Protein AF-A0A7K0SL94-F1 (afdb_monomer)

Solvent-accessible surface area (backbone atoms only — not comparable to full-atom values): 4865 Å² total; per-residue (Å²): 103,34,74,53,75,49,67,44,96,84,68,83,47,77,47,79,46,78,44,59,88,45,71,65,59,51,50,51,51,68,68,33,66,68,53,44,57,54,60,75,47,44,76,82,81,38,100,70,88,84,88,84,90,81,84,83,88,76,86,87,84,87,74,78,66,53,49,65,58,86,130

pLDDT: mean 87.23, std 14.64, range [34.22, 97.56]

Foldseek 3Di:
DAWDWDADPVRQDIDIDADEPDVVRVVCCVPDPVSVVVVVCCVVPHPDDDDDDDDDPDDDDDDPDRHDDDD

Secondary structure (DSSP, 8-state):
--EEEEE-TTS--EEEEE--SSHHHHHHHHH-HHHHHHHTTGGGT-S-------------SSSPPTT----

Mean predicted aligned error: 5.27 Å

Structure (mmCIF, N/CA/C/O backbone):
data_AF-A0A7K0SL94-F1
#
_entry.id   AF-A0A7K0SL94-F1
#
loop_
_atom_site.group_PDB
_atom_site.id
_atom_site.type_symbol
_atom_site.label_atom_id
_atom_site.label_alt_id
_atom_site.label_comp_id
_atom_site.label_asym_id
_atom_site.label_entity_id
_atom_site.label_seq_id
_atom_site.pdbx_PDB_ins_code
_atom_site.Cartn_x
_atom_site.Cartn_y
_atom_site.Cartn_z
_atom_site.occupancy
_atom_site.B_iso_or_equiv
_atom_site.auth_seq_id
_atom_site.auth_comp_id
_atom_site.auth_asym_id
_atom_site.auth_atom_id
_atom_site.pdbx_PDB_model_num
ATOM 1 N N . MET A 1 1 ? 13.387 1.072 -1.808 1.00 61.06 1 MET A N 1
ATOM 2 C CA . MET A 1 1 ? 11.929 1.043 -2.066 1.00 61.06 1 MET A CA 1
ATOM 3 C C . MET A 1 1 ? 11.430 2.467 -1.973 1.00 61.06 1 MET A C 1
ATOM 5 O O . MET A 1 1 ? 11.656 3.080 -0.937 1.00 61.06 1 MET A O 1
ATOM 9 N N . GLY A 1 2 ? 10.827 3.002 -3.031 1.00 71.62 2 GLY A N 1
ATOM 10 C CA . GLY A 1 2 ? 10.161 4.299 -2.969 1.00 71.62 2 GLY A CA 1
ATOM 11 C C . GLY A 1 2 ? 8.805 4.190 -2.278 1.00 71.62 2 GLY A C 1
ATOM 12 O O . GLY A 1 2 ? 8.155 3.138 -2.309 1.00 71.62 2 GLY A O 1
ATOM 13 N N . THR A 1 3 ? 8.395 5.282 -1.643 1.00 86.94 3 THR A N 1
ATOM 14 C CA . THR A 1 3 ? 7.095 5.404 -0.984 1.00 86.94 3 THR A CA 1
ATOM 15 C C . THR A 1 3 ? 6.503 6.767 -1.270 1.00 86.94 3 THR A C 1
ATOM 17 O O . THR A 1 3 ? 7.179 7.768 -1.045 1.00 86.94 3 THR A O 1
ATOM 20 N N . ASP A 1 4 ? 5.230 6.787 -1.648 1.00 89.19 4 ASP A N 1
ATOM 21 C CA . ASP A 1 4 ? 4.451 8.017 -1.748 1.00 89.19 4 ASP A CA 1
ATOM 22 C C . ASP A 1 4 ? 3.325 8.011 -0.718 1.00 89.19 4 ASP A C 1
ATOM 24 O O . ASP A 1 4 ? 2.843 6.962 -0.270 1.00 89.19 4 ASP A O 1
ATOM 28 N N . ARG A 1 5 ? 2.880 9.212 -0.355 1.00 92.12 5 ARG A N 1
ATOM 29 C CA . ARG A 1 5 ? 1.734 9.410 0.521 1.00 92.12 5 ARG A CA 1
ATOM 30 C C . ARG A 1 5 ? 0.849 10.512 -0.030 1.00 92.12 5 ARG A C 1
ATOM 32 O O . ARG A 1 5 ? 1.322 11.592 -0.367 1.00 92.12 5 ARG A O 1
ATOM 39 N N . TRP A 1 6 ? -0.446 10.241 -0.037 1.00 95.38 6 TRP A N 1
ATOM 40 C CA . TRP A 1 6 ? -1.479 11.242 -0.240 1.00 95.38 6 TRP A CA 1
ATOM 41 C C . TRP A 1 6 ? -2.431 11.243 0.955 1.00 95.38 6 TRP A C 1
ATOM 43 O O . TRP A 1 6 ? -2.686 10.200 1.561 1.00 9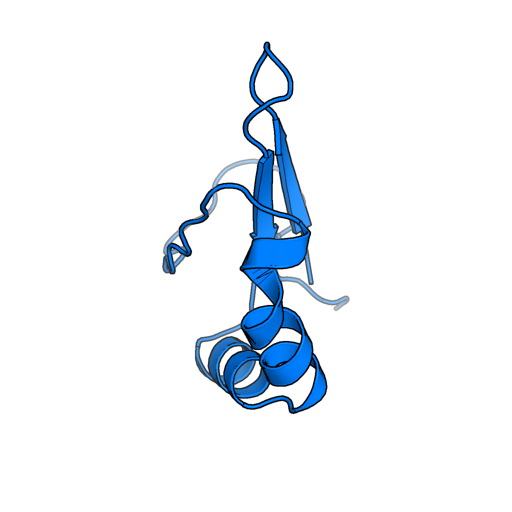5.38 6 TRP A O 1
ATOM 53 N N . GLU A 1 7 ? -2.958 12.412 1.289 1.00 97.25 7 GLU A N 1
ATOM 54 C CA . GLU A 1 7 ? -3.925 12.598 2.364 1.00 97.25 7 GLU A CA 1
ATOM 55 C C . GLU A 1 7 ? -5.087 13.449 1.854 1.00 97.25 7 GLU A C 1
ATOM 57 O O . GLU A 1 7 ? -4.887 14.412 1.106 1.00 97.25 7 GLU A O 1
ATOM 62 N N . SER A 1 8 ? -6.311 13.077 2.228 1.00 96.56 8 SER A N 1
ATOM 63 C CA . SER A 1 8 ? -7.493 13.868 1.909 1.00 96.56 8 SER A CA 1
ATOM 64 C C . SER A 1 8 ? -7.464 15.206 2.639 1.00 96.56 8 SER A C 1
ATOM 66 O O . SER A 1 8 ? -6.867 15.354 3.701 1.00 96.56 8 SER A O 1
ATOM 68 N N . LYS A 1 9 ? -8.164 16.202 2.090 1.00 97.44 9 LYS A N 1
ATOM 69 C CA . LYS A 1 9 ? -8.221 17.550 2.676 1.00 97.44 9 LYS A CA 1
ATOM 70 C C . LYS A 1 9 ? -8.750 17.562 4.119 1.00 97.44 9 LYS A C 1
ATOM 72 O O . LYS A 1 9 ? -8.377 18.436 4.891 1.00 97.44 9 LYS A O 1
ATOM 77 N N . ASP A 1 10 ? -9.633 16.626 4.459 1.00 96.31 10 ASP A N 1
ATOM 78 C CA . ASP A 1 10 ? -10.197 16.464 5.804 1.00 96.31 10 ASP A CA 1
ATOM 79 C C . ASP A 1 10 ? -9.315 15.629 6.754 1.00 96.31 10 ASP A C 1
ATOM 81 O O . ASP A 1 10 ? -9.666 15.473 7.920 1.00 96.31 10 ASP A O 1
ATOM 85 N N . GLY A 1 11 ? -8.188 15.086 6.275 1.00 93.75 11 GLY A N 1
ATOM 86 C CA . GLY A 1 11 ? -7.255 14.267 7.054 1.00 93.75 11 GLY A CA 1
ATOM 87 C C . GLY A 1 11 ? -7.772 12.874 7.432 1.00 93.75 11 GLY A C 1
ATOM 88 O O . GLY A 1 11 ? -7.098 12.137 8.149 1.00 93.75 11 GLY A O 1
ATOM 89 N N . LEU A 1 12 ? -8.968 12.482 6.979 1.00 92.94 12 LEU A N 1
ATOM 90 C CA . LEU A 1 12 ? -9.598 11.218 7.383 1.00 92.94 12 LEU A CA 1
ATOM 91 C C . LEU A 1 12 ? -9.188 10.031 6.510 1.00 92.94 12 LEU A C 1
ATOM 93 O O . LEU A 1 12 ? -9.325 8.881 6.930 1.00 92.94 12 LEU A O 1
ATOM 97 N N . THR A 1 13 ? -8.696 10.297 5.301 1.00 94.31 13 THR A N 1
ATOM 98 C CA . THR A 1 13 ? -8.255 9.273 4.355 1.00 94.31 13 THR A CA 1
ATOM 99 C C . THR A 1 13 ? -6.779 9.451 4.059 1.00 94.31 13 THR A C 1
ATOM 101 O O . THR A 1 13 ? -6.347 10.489 3.565 1.00 94.31 13 THR A O 1
ATOM 104 N N . ILE A 1 14 ? -6.013 8.394 4.305 1.00 94.75 14 ILE A N 1
ATOM 105 C CA . ILE A 1 14 ? -4.593 8.324 3.974 1.00 94.75 14 ILE A CA 1
ATOM 106 C C . ILE A 1 14 ? -4.416 7.234 2.922 1.00 94.75 14 ILE A C 1
ATOM 108 O O . ILE A 1 14 ? -4.885 6.110 3.100 1.00 94.75 14 ILE A O 1
ATOM 112 N N . ASN A 1 15 ? -3.707 7.560 1.845 1.00 95.75 15 ASN A N 1
ATOM 113 C CA . ASN A 1 15 ? -3.245 6.599 0.856 1.00 95.75 15 ASN A CA 1
ATOM 114 C C . ASN A 1 15 ? -1.720 6.484 0.949 1.00 95.75 15 ASN A C 1
ATOM 116 O O . ASN A 1 15 ? -1.006 7.432 0.623 1.00 95.75 15 ASN A O 1
ATOM 120 N N . ALA A 1 16 ? -1.237 5.333 1.412 1.00 93.56 16 ALA A N 1
ATOM 121 C CA . ALA A 1 16 ? 0.180 4.994 1.418 1.00 93.56 16 ALA A CA 1
ATOM 122 C C . ALA A 1 16 ? 0.476 4.062 0.240 1.00 93.56 16 ALA A C 1
ATOM 124 O O . ALA A 1 16 ? -0.150 3.007 0.112 1.00 93.56 16 ALA A O 1
ATOM 125 N N . ILE A 1 17 ? 1.433 4.448 -0.600 1.00 93.12 17 ILE A N 1
ATOM 126 C CA . ILE A 1 17 ? 1.780 3.742 -1.832 1.00 93.12 17 ILE A CA 1
ATOM 127 C C . ILE A 1 17 ? 3.205 3.215 -1.686 1.00 93.12 17 ILE A C 1
ATOM 129 O O . ILE A 1 17 ? 4.135 3.974 -1.418 1.00 93.12 17 ILE A O 1
ATOM 133 N N . TYR A 1 18 ? 3.366 1.906 -1.863 1.00 91.25 18 TYR A N 1
ATOM 134 C CA . TYR A 1 18 ? 4.649 1.218 -1.773 1.00 91.25 18 TYR A CA 1
ATOM 135 C C . TYR A 1 18 ? 4.979 0.596 -3.121 1.00 91.25 18 TYR A C 1
ATOM 137 O O . TYR A 1 18 ? 4.172 -0.159 -3.667 1.00 91.25 18 TYR A O 1
ATOM 145 N N . TYR A 1 19 ? 6.176 0.877 -3.626 1.00 90.00 19 TYR A N 1
ATOM 146 C CA . TYR A 1 19 ? 6.636 0.341 -4.899 1.00 90.00 19 TYR A CA 1
ATOM 147 C C . TYR A 1 19 ? 7.570 -0.841 -4.660 1.00 90.00 19 TYR A C 1
ATOM 149 O O . TYR A 1 19 ? 8.550 -0.760 -3.912 1.00 90.00 19 TYR A O 1
ATOM 157 N N . PHE A 1 20 ? 7.250 -1.949 -5.317 1.00 89.94 20 PHE A N 1
ATOM 158 C CA . PHE A 1 20 ? 8.022 -3.183 -5.293 1.00 89.94 20 PHE A CA 1
ATOM 159 C C . PHE A 1 20 ? 8.668 -3.381 -6.660 1.00 89.94 20 PHE A C 1
ATOM 161 O O . PHE A 1 20 ? 8.084 -3.011 -7.674 1.00 89.94 20 PHE A O 1
ATOM 168 N N . ALA A 1 21 ? 9.864 -3.972 -6.681 1.00 88.25 21 ALA A N 1
ATOM 169 C CA . ALA A 1 21 ? 10.549 -4.287 -7.933 1.00 88.25 21 ALA A CA 1
ATOM 170 C C . ALA A 1 21 ? 9.742 -5.273 -8.795 1.00 88.25 21 ALA A C 1
ATOM 172 O O . ALA A 1 21 ? 9.733 -5.160 -10.015 1.00 88.25 21 ALA A O 1
ATOM 173 N N . ASP A 1 22 ? 9.056 -6.224 -8.154 1.00 90.12 22 ASP A N 1
ATOM 174 C CA . ASP A 1 22 ? 8.248 -7.245 -8.811 1.00 90.12 22 ASP A CA 1
ATOM 175 C C . ASP A 1 22 ? 7.200 -7.856 -7.853 1.00 90.12 22 ASP A C 1
ATOM 177 O O . ASP A 1 22 ? 7.158 -7.585 -6.644 1.00 90.12 22 ASP A O 1
ATOM 181 N N . MET A 1 23 ? 6.361 -8.740 -8.398 1.00 93.62 23 MET A N 1
ATOM 182 C CA . MET A 1 23 ? 5.350 -9.486 -7.640 1.00 93.62 23 MET A CA 1
ATOM 183 C C . MET A 1 23 ? 5.939 -10.484 -6.630 1.00 93.62 23 MET A C 1
ATOM 185 O O . MET A 1 23 ? 5.268 -10.839 -5.654 1.00 93.62 23 MET A O 1
ATOM 189 N N . SER A 1 24 ? 7.183 -10.937 -6.816 1.00 94.88 24 SER A N 1
ATOM 190 C CA . SER A 1 24 ? 7.864 -11.827 -5.866 1.00 94.88 24 SER A CA 1
ATOM 191 C C . SER A 1 24 ? 8.178 -11.083 -4.568 1.00 94.88 24 SER A C 1
ATOM 193 O O . SER A 1 24 ? 7.895 -11.590 -3.481 1.00 94.88 24 SER A O 1
ATOM 195 N N . ALA A 1 25 ? 8.670 -9.845 -4.658 1.00 93.56 25 ALA A N 1
ATOM 196 C CA . ALA A 1 25 ? 8.906 -8.978 -3.509 1.00 93.56 25 ALA A CA 1
ATOM 197 C C . ALA A 1 25 ? 7.609 -8.683 -2.734 1.00 93.56 25 ALA A C 1
ATOM 199 O O . ALA A 1 25 ? 7.589 -8.811 -1.506 1.00 93.56 25 ALA A O 1
ATOM 200 N N . LEU A 1 26 ? 6.506 -8.388 -3.432 1.00 93.69 26 LEU A N 1
ATOM 201 C CA . LEU A 1 26 ? 5.196 -8.211 -2.793 1.00 93.69 26 LEU A CA 1
ATOM 202 C C . LEU A 1 26 ? 4.712 -9.502 -2.107 1.00 93.69 26 LEU A C 1
ATOM 204 O O . LEU A 1 26 ? 4.228 -9.474 -0.974 1.00 93.69 26 LEU A O 1
ATOM 208 N N . THR A 1 27 ? 4.895 -10.655 -2.755 1.00 95.19 27 THR A N 1
ATOM 209 C CA . THR A 1 27 ? 4.530 -11.961 -2.183 1.00 95.19 27 THR A 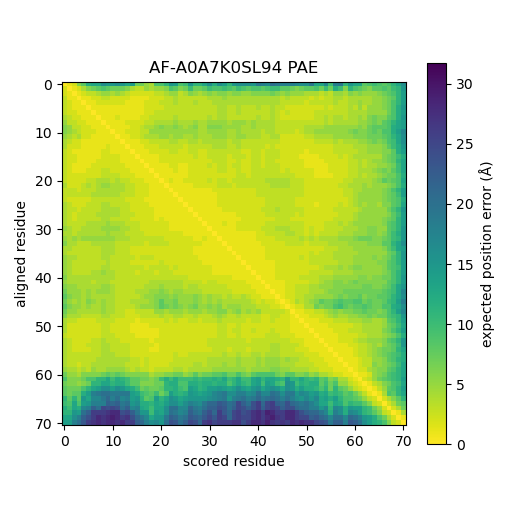CA 1
ATOM 210 C C . THR A 1 27 ? 5.324 -12.264 -0.910 1.00 95.19 27 THR A C 1
ATOM 212 O O . THR A 1 27 ? 4.760 -12.774 0.062 1.00 95.19 27 THR A O 1
ATOM 215 N N . LYS A 1 28 ? 6.620 -11.922 -0.877 1.00 96.19 28 LYS A N 1
ATOM 216 C CA . LYS A 1 28 ? 7.462 -12.054 0.324 1.00 96.19 28 LYS A CA 1
ATOM 217 C C . LYS A 1 28 ? 6.914 -11.212 1.476 1.00 96.19 28 LYS A C 1
ATOM 219 O O . LYS A 1 28 ? 6.772 -11.741 2.577 1.00 96.19 28 LYS A O 1
ATOM 224 N N . LEU A 1 29 ? 6.523 -9.959 1.221 1.00 94.44 29 LEU A N 1
ATOM 225 C CA . LEU A 1 29 ? 5.895 -9.107 2.238 1.00 94.44 29 LEU A CA 1
ATOM 226 C C . LEU A 1 29 ? 4.583 -9.713 2.760 1.00 94.44 29 LEU A C 1
ATOM 228 O O . LEU A 1 29 ? 4.361 -9.765 3.967 1.00 94.44 29 LEU A O 1
ATOM 232 N N . GLY A 1 30 ? 3.728 -10.227 1.871 1.00 94.19 30 GLY A N 1
AT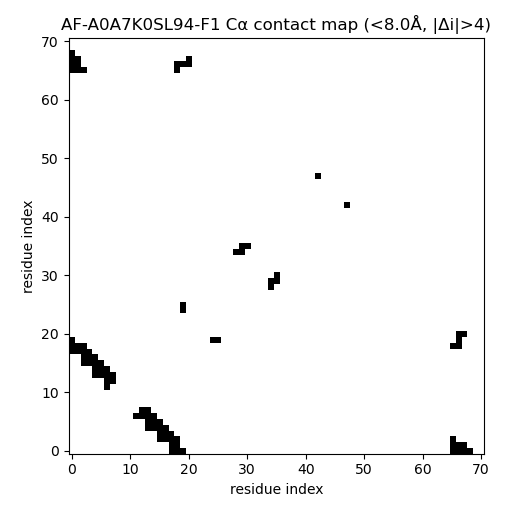OM 233 C CA . GLY A 1 30 ? 2.472 -10.875 2.261 1.00 94.19 30 GLY A CA 1
ATOM 234 C C . GLY A 1 30 ? 2.660 -12.100 3.168 1.00 94.19 30 GLY A C 1
ATOM 235 O O . GLY A 1 30 ? 1.808 -12.382 4.011 1.00 94.19 30 GLY A O 1
ATOM 236 N N . ARG A 1 31 ? 3.784 -12.815 3.029 1.00 96.56 31 ARG A N 1
ATOM 237 C CA . ARG A 1 31 ? 4.126 -13.999 3.838 1.00 96.56 31 ARG A CA 1
ATOM 238 C C . ARG A 1 31 ? 4.915 -13.676 5.105 1.00 96.56 31 ARG A C 1
ATOM 240 O O . ARG A 1 31 ? 4.982 -14.530 5.986 1.00 96.56 31 ARG A O 1
ATOM 247 N N . PHE A 1 32 ? 5.495 -12.483 5.203 1.00 97.56 32 PHE A N 1
ATOM 248 C CA . PHE A 1 32 ? 6.308 -12.082 6.342 1.00 97.56 32 PHE A CA 1
ATOM 249 C C . PHE A 1 32 ? 5.476 -12.065 7.634 1.00 97.56 32 PHE A C 1
ATOM 251 O O . PHE A 1 32 ? 4.399 -11.465 7.680 1.00 97.56 32 PHE A O 1
ATOM 258 N N . SER A 1 33 ? 5.962 -12.753 8.673 1.00 97.50 33 SER A N 1
ATOM 259 C CA . SER A 1 33 ? 5.216 -13.001 9.915 1.00 97.50 33 SER A CA 1
ATOM 260 C C . SER A 1 33 ? 4.743 -11.712 10.567 1.00 97.50 33 SER A C 1
ATOM 262 O O . SER A 1 33 ? 3.567 -11.592 10.903 1.00 97.50 33 SER A O 1
ATOM 264 N N . ASP A 1 34 ? 5.623 -10.722 10.676 1.00 97.38 34 ASP A N 1
ATOM 265 C CA . ASP A 1 34 ? 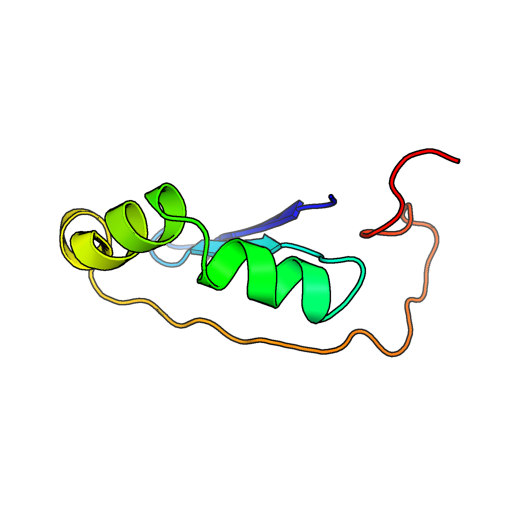5.325 -9.494 11.410 1.00 97.38 34 ASP A CA 1
ATOM 266 C C . ASP A 1 34 ? 4.326 -8.638 10.637 1.00 97.38 34 ASP A C 1
ATOM 268 O O . ASP A 1 34 ? 3.414 -8.057 11.226 1.00 97.38 34 ASP A O 1
ATOM 272 N N . HIS A 1 35 ? 4.419 -8.639 9.303 1.00 95.06 35 HIS A N 1
ATOM 273 C CA . HIS A 1 35 ? 3.427 -7.990 8.453 1.00 95.06 35 HIS A CA 1
ATOM 274 C C . HIS A 1 35 ? 2.050 -8.647 8.608 1.00 95.06 35 HIS A C 1
ATOM 276 O O . HIS A 1 35 ? 1.052 -7.944 8.751 1.00 95.06 35 HIS A O 1
ATOM 282 N N . ARG A 1 36 ? 1.974 -9.984 8.653 1.00 96.06 36 ARG A N 1
ATOM 283 C CA . ARG A 1 36 ? 0.710 -10.698 8.899 1.00 96.06 36 ARG A CA 1
ATOM 284 C C . ARG A 1 36 ? 0.141 -10.399 10.284 1.00 96.06 36 ARG A C 1
ATOM 286 O O . ARG A 1 36 ? -1.052 -10.127 10.396 1.00 96.06 36 ARG A O 1
ATOM 293 N N . THR A 1 37 ? 0.983 -10.401 11.315 1.00 96.75 37 THR A N 1
ATOM 294 C CA . THR A 1 37 ? 0.588 -10.064 12.688 1.00 96.75 37 THR A CA 1
ATOM 295 C C . THR A 1 37 ? 0.056 -8.637 12.771 1.00 96.75 37 THR A C 1
ATOM 297 O O . THR A 1 37 ? -1.025 -8.422 13.317 1.00 96.75 37 THR A O 1
ATOM 300 N N . ALA A 1 38 ? 0.750 -7.668 12.172 1.00 94.06 38 ALA A N 1
ATOM 301 C CA . ALA A 1 38 ? 0.280 -6.290 12.101 1.00 94.06 38 ALA A CA 1
ATOM 302 C C . ALA A 1 38 ? -1.038 -6.187 11.317 1.00 94.06 38 ALA A C 1
ATOM 304 O O . ALA A 1 38 ? -1.989 -5.565 11.784 1.00 94.06 38 ALA A O 1
ATOM 305 N N . LYS A 1 39 ? -1.149 -6.849 10.156 1.00 92.56 39 LYS A N 1
ATOM 306 C CA . LYS A 1 39 ? -2.370 -6.816 9.340 1.00 92.56 39 LYS A CA 1
ATOM 307 C C . LYS A 1 39 ? -3.572 -7.495 9.995 1.00 92.56 39 LYS A C 1
ATOM 309 O O . LYS A 1 39 ? -4.688 -7.060 9.754 1.00 92.56 39 LYS A O 1
ATOM 314 N N . SER A 1 40 ? -3.369 -8.480 10.868 1.00 94.31 40 SER A N 1
ATOM 315 C CA . SER A 1 40 ? -4.464 -9.082 11.649 1.00 94.31 40 SER A CA 1
ATOM 316 C C . SER A 1 40 ? -5.081 -8.133 12.684 1.00 94.31 40 SER A C 1
ATOM 318 O O . SER A 1 40 ? -6.152 -8.406 13.211 1.00 94.31 40 SER A O 1
ATOM 320 N N . GLN A 1 41 ? -4.411 -7.016 12.974 1.00 95.62 41 GLN A N 1
ATOM 321 C CA . GLN A 1 41 ? -4.781 -6.069 14.024 1.00 95.62 41 GLN A CA 1
ATOM 322 C C . GLN A 1 41 ? -5.247 -4.712 13.477 1.00 95.62 41 GLN A C 1
ATOM 324 O O . GLN A 1 41 ? -5.409 -3.764 14.239 1.00 95.62 41 GLN A O 1
ATOM 329 N N . VAL A 1 42 ? -5.466 -4.611 12.165 1.00 92.69 42 VAL A N 1
ATOM 330 C CA . VAL A 1 42 ? -5.840 -3.378 11.446 1.00 92.69 42 VAL A CA 1
ATOM 331 C C . VAL A 1 42 ? -7.012 -2.618 12.060 1.00 92.69 42 VAL A C 1
ATOM 333 O O . VAL A 1 42 ? -6.951 -1.392 12.130 1.00 92.69 42 VAL A O 1
ATOM 336 N N . ASP A 1 43 ? -8.016 -3.323 12.581 1.00 93.69 43 ASP A N 1
ATOM 337 C CA . ASP A 1 43 ? -9.214 -2.723 13.188 1.00 93.69 43 ASP A CA 1
ATOM 338 C C . ASP A 1 43 ? -8.911 -1.926 14.468 1.00 93.69 43 ASP A C 1
ATOM 340 O O . ASP A 1 43 ? -9.717 -1.108 14.907 1.00 93.69 43 ASP A O 1
ATOM 344 N N . ARG A 1 44 ? -7.722 -2.108 15.062 1.00 94.25 44 ARG A N 1
ATOM 345 C CA . ARG A 1 44 ? -7.252 -1.291 16.191 1.00 94.25 44 ARG A CA 1
ATOM 346 C C . ARG A 1 44 ? -6.936 0.148 15.784 1.00 94.25 44 ARG A C 1
ATOM 348 O O . ARG A 1 44 ? -6.942 1.024 16.645 1.00 94.25 44 ARG A O 1
ATOM 355 N N . TRP A 1 45 ? -6.607 0.382 14.512 1.00 89.00 45 TRP A N 1
ATOM 356 C CA . TRP A 1 45 ? -6.093 1.668 14.027 1.00 89.00 45 TRP A CA 1
ATOM 357 C C . TRP A 1 45 ? -6.931 2.271 12.901 1.00 89.00 45 TRP A C 1
ATOM 359 O O . TRP A 1 45 ? -6.947 3.490 12.745 1.00 89.00 45 TRP A O 1
ATOM 369 N N . TYR A 1 46 ? -7.632 1.446 12.122 1.00 88.69 46 TYR A N 1
ATOM 370 C CA . TYR A 1 46 ? -8.395 1.889 10.961 1.00 88.69 46 TYR A CA 1
ATOM 371 C C . TYR A 1 46 ? -9.880 1.585 11.137 1.00 88.69 46 TYR A C 1
ATOM 373 O O . TYR A 1 46 ? -10.258 0.490 11.533 1.00 88.69 46 TYR A O 1
ATOM 381 N N . LYS A 1 47 ? -10.738 2.539 10.754 1.00 90.25 47 LYS A N 1
ATOM 382 C CA . LYS A 1 47 ? -12.191 2.306 10.637 1.00 90.25 47 LYS A CA 1
ATOM 383 C C . LYS A 1 47 ? -12.557 1.448 9.416 1.00 90.25 47 LYS A C 1
ATOM 385 O O . LYS A 1 47 ? -13.683 0.982 9.299 1.00 90.25 47 LYS A O 1
ATOM 390 N N . GLY A 1 48 ? -11.615 1.291 8.493 1.00 89.94 48 GLY A N 1
ATOM 391 C CA . GLY A 1 48 ? -11.724 0.514 7.268 1.00 89.94 48 GLY A CA 1
ATOM 392 C C . GLY A 1 48 ? -10.523 0.809 6.376 1.00 89.94 48 GLY A C 1
ATOM 393 O O . GLY A 1 48 ? -9.917 1.876 6.477 1.00 89.94 48 GLY A O 1
ATOM 394 N N . TYR A 1 49 ? -10.149 -0.135 5.517 1.00 92.94 49 TYR A N 1
ATOM 395 C CA . TYR A 1 49 ? -9.067 0.068 4.557 1.00 92.94 49 TYR A CA 1
ATOM 396 C C . TYR A 1 49 ? -9.280 -0.776 3.301 1.00 92.94 49 TYR A C 1
ATOM 398 O O . TYR A 1 49 ? -10.095 -1.697 3.264 1.00 92.94 49 TYR A O 1
ATOM 406 N N . ARG A 1 50 ? -8.523 -0.446 2.257 1.00 93.88 50 ARG A N 1
ATOM 407 C CA . ARG A 1 50 ? -8.471 -1.180 0.994 1.00 93.88 50 ARG A CA 1
ATOM 408 C C . ARG A 1 50 ? -7.018 -1.306 0.577 1.00 93.88 50 ARG A C 1
ATOM 410 O O . ARG A 1 50 ? -6.245 -0.373 0.767 1.00 93.88 50 ARG A O 1
ATOM 417 N N . VAL A 1 51 ? -6.663 -2.440 -0.010 1.00 94.00 51 VAL A N 1
ATOM 418 C CA . VAL A 1 51 ? -5.378 -2.621 -0.686 1.00 94.00 51 VAL A CA 1
ATOM 419 C C . VAL A 1 51 ? -5.670 -2.783 -2.165 1.00 94.00 51 VAL A C 1
ATOM 421 O O . VAL A 1 51 ? -6.502 -3.604 -2.544 1.00 94.00 51 VAL A O 1
ATOM 424 N N . ILE A 1 52 ? -5.006 -1.977 -2.985 1.00 96.06 52 ILE A N 1
ATOM 425 C CA . ILE A 1 52 ? -5.038 -2.084 -4.440 1.00 96.06 52 ILE A CA 1
ATOM 426 C C . ILE A 1 52 ? -3.618 -2.442 -4.872 1.00 96.06 52 ILE A C 1
ATOM 428 O O . ILE A 1 52 ? -2.664 -1.804 -4.434 1.00 96.06 52 ILE A O 1
ATOM 432 N N . VAL A 1 53 ? -3.488 -3.480 -5.694 1.00 95.25 53 VAL A N 1
ATOM 433 C CA . VAL A 1 53 ? -2.215 -3.894 -6.290 1.00 95.25 53 VAL A CA 1
ATOM 434 C C . VAL A 1 53 ? -2.268 -3.548 -7.769 1.00 95.25 53 VAL A C 1
ATOM 436 O O . VAL A 1 53 ? -3.195 -3.962 -8.463 1.00 95.25 53 VAL A O 1
ATOM 439 N N . THR A 1 54 ? -1.293 -2.777 -8.236 1.00 94.25 54 THR A N 1
ATOM 440 C CA . THR A 1 54 ? -1.193 -2.300 -9.620 1.00 94.25 54 THR A CA 1
ATOM 441 C C . THR A 1 54 ? 0.185 -2.607 -10.182 1.00 94.25 54 THR A C 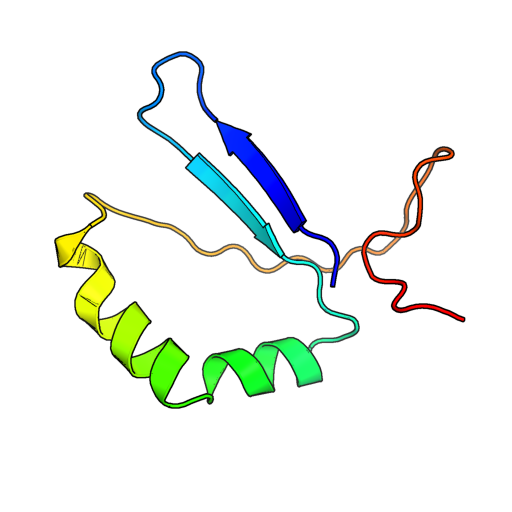1
ATOM 443 O O . THR A 1 54 ? 1.179 -2.510 -9.463 1.00 94.25 54 THR A O 1
ATO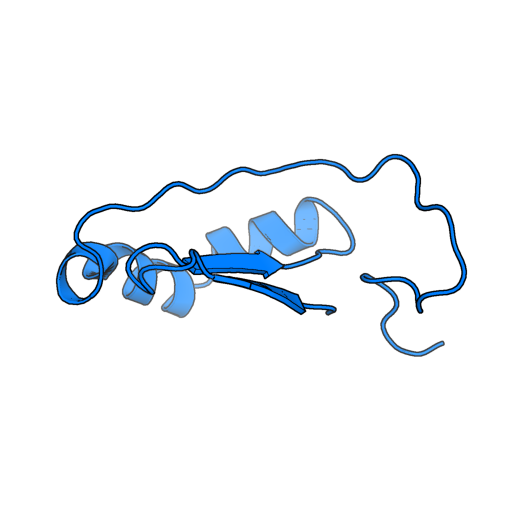M 446 N N . GLU A 1 55 ? 0.247 -2.908 -11.474 1.00 93.38 55 GLU A N 1
ATOM 447 C CA . GLU A 1 55 ? 1.493 -2.972 -12.236 1.00 93.38 55 GLU A CA 1
ATOM 448 C C . GLU A 1 55 ? 1.769 -1.607 -12.878 1.00 93.38 55 GLU A C 1
ATOM 450 O O . GLU A 1 55 ? 0.893 -1.030 -13.525 1.00 93.38 55 GLU A O 1
ATOM 455 N N . VAL A 1 56 ? 2.977 -1.075 -12.685 1.00 90.44 56 VAL A N 1
ATOM 456 C CA . VAL A 1 56 ? 3.421 0.146 -13.368 1.00 90.44 56 VAL A CA 1
ATOM 457 C C . VAL A 1 56 ? 4.052 -0.264 -14.690 1.00 90.44 56 VAL A C 1
ATOM 459 O O . VAL A 1 56 ? 5.147 -0.816 -14.713 1.00 90.44 56 VAL A O 1
ATOM 462 N N . THR A 1 57 ? 3.361 0.007 -15.794 1.00 91.44 57 THR A N 1
ATOM 463 C CA . THR A 1 57 ? 3.810 -0.391 -17.138 1.00 91.44 57 THR A CA 1
ATOM 464 C C . THR A 1 57 ? 4.666 0.672 -17.828 1.00 91.44 57 THR A C 1
ATOM 466 O O . THR A 1 57 ? 5.368 0.368 -18.788 1.00 91.44 57 THR A O 1
ATOM 469 N N . ALA A 1 58 ? 4.598 1.923 -17.370 1.00 88.25 58 ALA A N 1
ATOM 470 C CA . ALA A 1 58 ? 5.410 3.035 -17.852 1.00 88.25 58 ALA A CA 1
ATOM 471 C C . ALA A 1 58 ? 5.433 4.170 -16.818 1.00 88.25 58 ALA A C 1
ATOM 473 O O . ALA A 1 58 ? 4.466 4.363 -16.080 1.00 88.25 58 ALA A O 1
ATOM 474 N N . THR A 1 59 ? 6.508 4.958 -16.828 1.00 85.62 59 THR A N 1
ATOM 475 C CA . THR A 1 59 ? 6.657 6.179 -16.026 1.00 85.62 59 THR A CA 1
ATOM 476 C C . THR A 1 59 ? 7.163 7.295 -16.933 1.00 85.62 59 THR A C 1
ATOM 478 O O . THR A 1 59 ? 8.053 7.071 -17.751 1.00 85.62 59 THR A O 1
ATOM 481 N N . TYR A 1 60 ? 6.615 8.498 -16.784 1.00 88.56 60 TYR A N 1
ATOM 482 C CA . TYR A 1 60 ? 6.996 9.676 -17.564 1.00 88.56 60 TYR A CA 1
ATOM 483 C C . TYR A 1 60 ? 7.381 10.825 -16.625 1.00 88.56 60 TYR A C 1
ATOM 485 O O . TYR A 1 60 ? 6.829 10.940 -15.531 1.00 88.56 60 TYR A O 1
ATOM 493 N N . GLY A 1 61 ? 8.298 11.692 -17.062 1.00 87.44 61 GLY A N 1
ATOM 494 C CA . GLY A 1 61 ? 8.804 12.823 -16.276 1.00 87.44 61 GLY A CA 1
ATOM 495 C C . GLY A 1 61 ? 10.252 12.635 -15.817 1.00 87.44 61 GLY A C 1
ATOM 496 O O . GLY A 1 61 ? 10.952 11.745 -16.290 1.00 87.44 61 GLY A 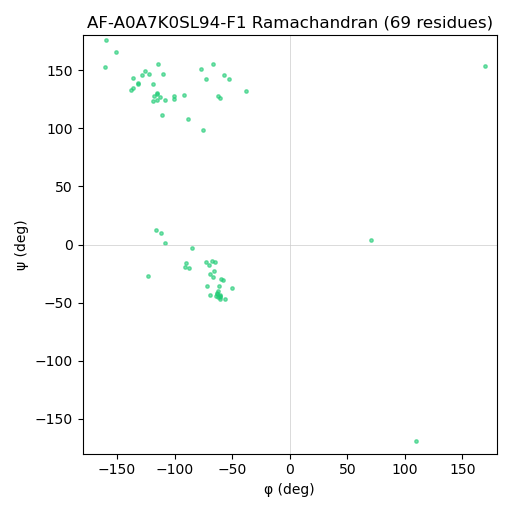O 1
ATOM 497 N N . ASN A 1 62 ? 10.711 13.508 -14.920 1.00 77.62 62 ASN A N 1
ATOM 498 C CA . ASN A 1 62 ? 12.103 13.574 -14.454 1.00 77.62 62 ASN A CA 1
ATOM 499 C C . ASN A 1 62 ? 12.268 13.271 -12.956 1.00 77.62 62 ASN A C 1
ATOM 501 O O . ASN A 1 62 ? 13.330 13.532 -12.392 1.00 77.62 62 AS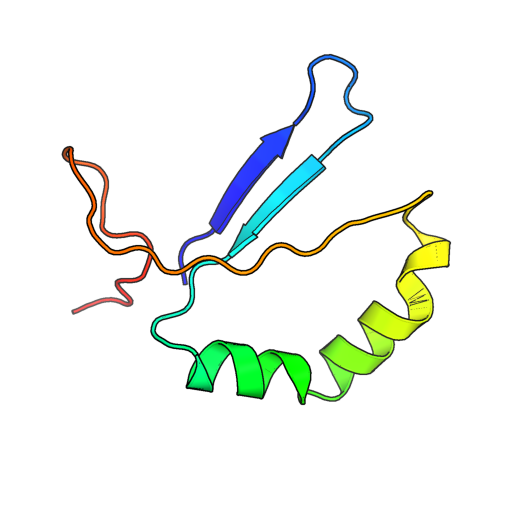N A O 1
ATOM 505 N N . MET A 1 63 ? 11.231 12.743 -12.302 1.00 71.81 63 MET A N 1
ATOM 506 C CA . MET A 1 63 ? 11.363 12.274 -10.925 1.00 71.81 63 MET A CA 1
ATOM 507 C C . MET A 1 63 ? 12.162 10.961 -10.889 1.00 71.81 63 MET A C 1
ATOM 509 O O . MET A 1 63 ? 11.995 10.132 -11.789 1.00 71.81 63 MET A O 1
ATOM 513 N N . PRO A 1 64 ? 13.023 10.750 -9.875 1.00 67.81 64 PRO A N 1
ATOM 514 C CA . PRO A 1 64 ? 13.779 9.510 -9.722 1.00 67.81 64 PRO A CA 1
ATOM 515 C C . PRO A 1 64 ? 12.871 8.274 -9.752 1.00 67.81 64 PRO A C 1
ATOM 517 O O . PRO A 1 64 ? 11.761 8.297 -9.218 1.00 67.81 64 PRO A O 1
ATOM 520 N N . HIS A 1 65 ? 13.342 7.188 -10.374 1.00 62.78 65 HIS A N 1
ATOM 521 C CA . HIS A 1 65 ? 12.546 5.974 -10.539 1.00 62.78 65 HIS A CA 1
ATOM 522 C C . HIS A 1 65 ? 12.143 5.384 -9.181 1.00 62.78 65 HIS A C 1
ATOM 524 O O . HIS A 1 65 ? 12.988 5.082 -8.340 1.00 62.78 65 HIS A O 1
ATOM 530 N N . ILE A 1 66 ? 10.843 5.155 -8.992 1.00 65.62 66 ILE A N 1
ATOM 531 C CA . ILE A 1 66 ? 10.255 4.874 -7.675 1.00 65.62 66 ILE A CA 1
ATOM 532 C C . ILE A 1 66 ? 10.653 3.489 -7.118 1.00 65.62 66 ILE A C 1
ATOM 534 O O . ILE A 1 66 ? 10.595 3.234 -5.915 1.00 65.62 66 ILE A O 1
ATOM 538 N N . ALA A 1 67 ? 11.133 2.592 -7.982 1.00 55.06 67 ALA A N 1
ATOM 539 C CA . ALA A 1 67 ? 11.639 1.272 -7.600 1.00 55.06 67 ALA A CA 1
ATOM 540 C C . ALA A 1 67 ? 13.168 1.117 -7.707 1.00 55.06 67 ALA 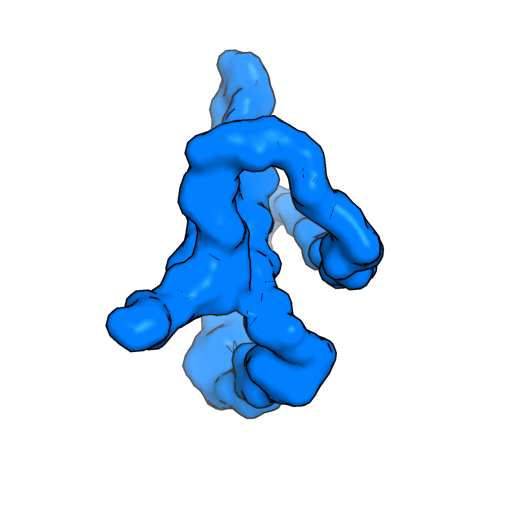A C 1
ATOM 542 O O . ALA A 1 67 ? 13.669 0.031 -7.422 1.00 55.06 67 ALA A O 1
ATOM 543 N N . ALA A 1 68 ? 13.920 2.155 -8.092 1.00 49.47 68 ALA A N 1
ATOM 544 C CA . ALA A 1 68 ? 15.376 2.048 -8.134 1.00 49.47 68 ALA A CA 1
ATOM 545 C C . ALA A 1 68 ? 15.934 2.101 -6.703 1.00 49.47 68 ALA A C 1
ATOM 547 O O . ALA A 1 68 ? 16.062 3.162 -6.097 1.00 49.47 68 ALA A O 1
ATOM 548 N N . GLY A 1 69 ? 16.230 0.924 -6.145 1.00 42.81 69 GLY A N 1
ATOM 549 C CA . GLY A 1 69 ? 17.380 0.822 -5.253 1.00 42.81 69 GLY A CA 1
ATOM 550 C C . GLY A 1 69 ? 18.619 1.293 -6.015 1.00 42.81 69 GLY A C 1
ATOM 551 O O . GLY A 1 69 ? 18.667 1.147 -7.236 1.00 42.81 69 GLY A O 1
ATOM 552 N N . GLU A 1 70 ? 19.539 1.920 -5.293 1.00 34.22 70 GLU A N 1
ATOM 553 C CA . GLU A 1 70 ? 20.809 2.457 -5.788 1.00 34.22 70 GLU A CA 1
ATOM 554 C C . GLU A 1 70 ? 21.450 1.543 -6.853 1.00 34.22 70 GLU A C 1
ATOM 556 O O . GLU A 1 70 ? 21.508 0.323 -6.668 1.00 34.22 70 GLU A O 1
ATOM 561 N N . LEU A 1 71 ? 21.873 2.144 -7.974 1.00 35.62 71 LEU A N 1
ATOM 562 C CA . LEU A 1 71 ? 22.799 1.526 -8.930 1.00 35.62 71 LEU A CA 1
ATOM 563 C C . LEU A 1 71 ? 24.209 1.494 -8.336 1.00 35.62 71 LEU A C 1
ATOM 565 O O . LEU A 1 71 ? 24.583 2.506 -7.700 1.00 35.62 71 LEU A O 1
#

Nearest PDB structures (foldseek):
  1y0h-assembly1_B  TM=6.712E-01  e=3.740E+00  Mycobacterium tuberculosis

Radius of gyration: 14.46 Å; Cα contacts (8 Å, |Δi|>4): 45; chains: 1; bounding box: 35×32×34 Å

Sequence (71 aa):
MGTDRWESKDGLTINAIYYFADMSALTKLGRFSDHRTAKSQVDRWYKGYRVIVTEVTATYGNMPHIAAGEL